Protein AF-W1YLC1-F1 (afdb_monomer_lite)

Organism: NCBI:txid408170

InterPro domains:
  IPR008040 Hydantoinase/oxoprolinase, N-terminal [PF05378] (2-65)

Sequence (98 aa):
VVASAKRRTTKDNLMQGIGEALDAILQHFDTTNIDQVTLSTTVVTNTIVEEKEQVVDLFVVTGPGRNVDDIFPVNPIYLQGYTDHRGIVVERTPTNAV

Secondary structure (DSSP, 8-state):
----------TT-HHHHHHHHHHHHHTTS-GGG---------HHHHHHHTT-SPP---EEE-TTS---TT-SSS--EEE--EE-TTS-EEEPPPTT--

Radius of gyration: 23.91 Å; chains: 1; bounding box: 51×35×55 Å

Foldseek 3Di:
DQFFDDFDQPLVCRVVRVVVGCCRRCVPPDCVPDPDDDDDDCNVVCCVVVVVDDDDAAEDAPAPDDDCPPVDPDDHDYFHWDQDPVRRTPGDTDPPSD

Structure (mmCIF, N/CA/C/O backbone):
data_AF-W1YLC1-F1
#
_entry.id   AF-W1YLC1-F1
#
loop_
_atom_site.group_PDB
_atom_site.id
_atom_site.type_symbol
_atom_site.label_atom_id
_atom_site.label_alt_id
_atom_site.label_comp_id
_atom_site.label_asym_id
_atom_site.label_entity_id
_atom_site.label_seq_id
_atom_site.pdbx_PDB_ins_code
_atom_site.Cartn_x
_atom_site.Cartn_y
_atom_site.Cartn_z
_atom_site.occupancy
_atom_site.B_iso_or_equiv
_atom_site.auth_seq_id
_atom_site.auth_comp_id
_atom_site.auth_asym_id
_atom_site.auth_atom_id
_atom_site.pdbx_PDB_model_num
ATOM 1 N N . VAL A 1 1 ? -23.392 -6.937 12.926 1.00 81.38 1 VAL A N 1
ATOM 2 C CA . VAL A 1 1 ? -22.177 -6.586 13.699 1.00 81.38 1 VAL A CA 1
ATOM 3 C C . VAL A 1 1 ? -22.339 -7.183 15.083 1.00 81.38 1 VAL A C 1
ATOM 5 O O . VAL A 1 1 ? -23.348 -6.888 15.706 1.00 81.38 1 VAL A O 1
ATOM 8 N N . VAL A 1 2 ? -21.430 -8.065 15.509 1.00 89.31 2 VAL A N 1
ATOM 9 C CA . VAL A 1 2 ? -21.513 -8.758 16.815 1.00 89.31 2 VAL A CA 1
ATOM 10 C C . VAL A 1 2 ? -20.818 -7.989 17.942 1.00 89.31 2 VAL A C 1
ATOM 12 O O . VAL A 1 2 ? -21.273 -8.029 19.076 1.00 89.31 2 VAL A O 1
ATOM 15 N N . ALA A 1 3 ? -19.770 -7.232 17.618 1.00 91.75 3 ALA A N 1
ATOM 16 C CA . ALA A 1 3 ? -19.110 -6.288 18.510 1.00 91.75 3 ALA A CA 1
ATOM 17 C C . ALA A 1 3 ? -18.434 -5.190 17.682 1.00 91.75 3 ALA A C 1
ATOM 19 O O . ALA A 1 3 ? -18.105 -5.393 16.511 1.00 91.75 3 ALA A O 1
ATOM 20 N N . SER A 1 4 ? -18.235 -4.021 18.284 1.00 94.25 4 SER A N 1
ATOM 21 C CA . SER A 1 4 ? -17.501 -2.915 17.672 1.00 94.25 4 SER A CA 1
ATOM 22 C C . SER A 1 4 ? -16.809 -2.095 18.746 1.00 94.25 4 SER A C 1
ATOM 24 O O . SER A 1 4 ? -17.416 -1.794 19.772 1.00 94.25 4 SER A O 1
ATOM 26 N N . ALA A 1 5 ? -15.584 -1.664 18.477 1.00 95.00 5 ALA A N 1
ATOM 27 C CA . ALA A 1 5 ? -14.864 -0.738 19.332 1.00 95.00 5 ALA A CA 1
ATOM 28 C C . ALA A 1 5 ? -14.260 0.388 18.499 1.00 95.00 5 ALA A C 1
ATOM 30 O O . ALA A 1 5 ? -13.868 0.201 17.349 1.00 95.00 5 ALA A O 1
ATOM 31 N N . LYS A 1 6 ? -14.159 1.566 19.114 1.00 96.12 6 LYS A N 1
ATOM 32 C CA . LYS A 1 6 ? -13.391 2.692 18.591 1.00 96.12 6 LYS A CA 1
ATOM 33 C C . LYS A 1 6 ? -12.321 3.052 19.608 1.00 96.12 6 LYS A C 1
ATOM 35 O O . LYS A 1 6 ? -12.611 3.201 20.798 1.00 96.12 6 LYS A O 1
ATOM 40 N N . ARG A 1 7 ? -11.093 3.200 19.131 1.00 96.31 7 ARG A N 1
ATOM 41 C CA . ARG A 1 7 ? -9.952 3.688 19.906 1.00 96.31 7 ARG A CA 1
ATOM 42 C C . ARG A 1 7 ? -9.257 4.796 19.141 1.00 96.31 7 ARG A C 1
ATOM 44 O O . ARG A 1 7 ? -9.454 4.953 17.934 1.00 96.31 7 ARG A O 1
ATOM 51 N N . ARG A 1 8 ? -8.513 5.621 19.870 1.00 96.31 8 ARG A N 1
ATOM 52 C CA . ARG A 1 8 ? -7.697 6.672 19.267 1.00 96.31 8 ARG A CA 1
ATOM 53 C C . ARG A 1 8 ? -6.576 6.001 18.473 1.00 96.31 8 ARG A C 1
ATOM 55 O O . ARG A 1 8 ? -5.913 5.109 18.982 1.00 96.31 8 ARG A O 1
ATOM 62 N N . THR A 1 9 ? -6.352 6.445 17.241 1.00 95.44 9 THR A N 1
ATOM 63 C CA . THR A 1 9 ? -5.216 5.978 16.440 1.00 95.44 9 THR A CA 1
ATOM 64 C C . THR A 1 9 ? -3.904 6.450 17.064 1.00 95.44 9 THR A C 1
ATOM 66 O O . THR A 1 9 ? -3.713 7.648 17.281 1.00 95.44 9 THR A O 1
ATOM 69 N N . THR A 1 10 ? -2.987 5.521 17.314 1.00 95.62 10 THR A N 1
ATOM 70 C CA . THR A 1 10 ? -1.633 5.770 17.824 1.00 95.62 10 THR A CA 1
ATOM 71 C C . THR A 1 10 ? -0.656 5.841 16.648 1.00 95.62 10 THR A C 1
ATOM 73 O O . THR A 1 10 ? -0.064 4.837 16.269 1.00 95.62 10 THR A O 1
ATOM 76 N N . LYS A 1 11 ? -0.523 7.016 16.011 1.00 89.44 11 LYS A N 1
ATOM 77 C CA . LYS A 1 11 ? 0.243 7.174 14.753 1.00 89.44 11 LYS A CA 1
ATOM 78 C C . LYS A 1 11 ? 1.683 6.641 14.838 1.00 89.44 11 LYS A C 1
ATOM 80 O O . LYS A 1 11 ? 2.114 5.964 13.913 1.00 89.44 11 LYS A O 1
ATOM 85 N N . ASP A 1 12 ? 2.373 6.887 15.950 1.00 90.44 12 ASP A N 1
ATOM 86 C CA . ASP A 1 12 ? 3.776 6.480 16.140 1.00 90.44 12 ASP A CA 1
ATOM 87 C C . ASP A 1 12 ? 3.936 4.986 16.476 1.00 90.44 12 ASP A C 1
ATOM 89 O O . ASP A 1 12 ? 5.023 4.427 16.365 1.00 90.44 12 ASP A O 1
ATOM 93 N N . ASN A 1 13 ? 2.849 4.320 16.880 1.00 93.19 13 ASN A N 1
ATOM 94 C CA . ASN A 1 13 ? 2.818 2.890 17.170 1.00 93.19 13 ASN A CA 1
ATOM 95 C C . ASN A 1 13 ? 1.419 2.329 16.897 1.00 93.19 13 ASN A C 1
ATOM 97 O O . ASN A 1 13 ? 0.619 2.136 17.813 1.00 93.19 13 ASN A O 1
ATOM 101 N N . LEU A 1 14 ? 1.102 2.083 15.627 1.00 93.00 14 LEU A N 1
ATOM 102 C CA . LEU A 1 14 ? -0.243 1.678 15.197 1.00 93.00 14 LEU A CA 1
ATOM 103 C C . LEU A 1 14 ? -0.743 0.406 15.887 1.00 93.00 14 LEU A C 1
ATOM 105 O O . LEU A 1 14 ? -1.939 0.283 16.156 1.00 93.00 14 LEU A O 1
ATOM 109 N N . MET A 1 15 ? 0.170 -0.513 16.208 1.00 94.38 15 MET A N 1
ATOM 110 C CA . MET A 1 15 ? -0.165 -1.776 16.860 1.00 94.38 15 MET A CA 1
ATOM 111 C C . MET A 1 15 ? -0.771 -1.576 18.245 1.00 94.38 15 MET A C 1
ATOM 113 O O . MET A 1 15 ? -1.636 -2.357 18.629 1.00 94.38 15 MET A O 1
ATOM 117 N N . GLN A 1 16 ? -0.389 -0.514 18.959 1.00 96.69 16 GLN A N 1
ATOM 118 C CA . GLN A 1 16 ? -0.982 -0.192 20.253 1.00 96.69 16 GLN A CA 1
ATOM 119 C C . GLN A 1 16 ? -2.488 0.085 20.123 1.00 96.69 16 GLN A C 1
ATOM 121 O O . GLN A 1 16 ? -3.294 -0.591 20.754 1.00 96.69 16 GLN A O 1
ATOM 126 N N . GLY A 1 17 ? -2.890 1.030 19.272 1.00 95.38 17 GLY A N 1
ATOM 127 C CA . GLY A 1 17 ? -4.298 1.391 19.095 1.00 95.38 17 GLY A CA 1
ATOM 128 C C . GLY A 1 17 ? -5.133 0.274 18.463 1.00 95.38 17 GLY A C 1
ATOM 129 O O . GLY A 1 17 ? -6.312 0.133 18.791 1.00 95.38 17 GLY A O 1
ATOM 130 N N . ILE A 1 18 ? -4.532 -0.543 17.588 1.00 94.94 18 ILE A N 1
ATOM 131 C CA . ILE A 1 18 ? -5.169 -1.762 17.065 1.00 94.94 18 ILE A CA 1
ATOM 132 C C . ILE A 1 18 ? -5.407 -2.757 18.207 1.00 94.94 18 ILE A C 1
ATOM 134 O O . ILE A 1 18 ? -6.527 -3.240 18.350 1.00 94.94 18 ILE A O 1
ATOM 138 N N . GLY A 1 19 ? -4.396 -3.014 19.042 1.00 94.62 19 GLY A N 1
ATOM 139 C CA . GLY A 1 19 ? -4.501 -3.885 20.214 1.00 94.62 19 GLY A CA 1
ATOM 140 C C . GLY A 1 19 ? -5.595 -3.427 21.174 1.00 94.62 19 GLY A C 1
ATOM 141 O O . GLY A 1 19 ? -6.497 -4.196 21.475 1.00 94.62 19 GLY A O 1
ATOM 142 N N . GLU A 1 20 ? -5.622 -2.142 21.537 1.00 95.75 20 GLU A N 1
ATOM 143 C CA . GLU A 1 20 ? -6.659 -1.575 22.413 1.00 95.75 20 GLU A CA 1
ATOM 144 C C . GLU A 1 20 ? -8.082 -1.729 21.845 1.00 95.75 20 GLU A C 1
ATOM 146 O O . GLU A 1 20 ? -9.060 -1.798 22.598 1.00 95.75 20 GLU A O 1
ATOM 151 N N . ALA A 1 21 ? -8.226 -1.714 20.516 1.00 94.62 21 ALA A N 1
ATOM 152 C CA . ALA A 1 21 ? -9.511 -1.908 19.853 1.00 94.62 21 ALA A CA 1
ATOM 153 C C . ALA A 1 21 ? -9.904 -3.389 19.822 1.00 94.62 21 ALA A C 1
ATOM 155 O O . ALA A 1 21 ? -11.074 -3.701 20.049 1.00 94.62 21 ALA A O 1
ATOM 156 N N . LEU A 1 22 ? -8.940 -4.282 19.583 1.00 93.44 22 LEU A N 1
ATOM 157 C CA . LEU A 1 22 ? -9.133 -5.729 19.644 1.00 93.44 22 LEU A CA 1
ATOM 158 C C . LEU A 1 22 ? -9.484 -6.177 21.067 1.00 93.44 22 LEU A C 1
ATOM 160 O O . LEU A 1 22 ? -10.500 -6.837 21.249 1.00 93.44 22 LEU A O 1
ATOM 164 N N . ASP A 1 23 ? -8.751 -5.731 22.086 1.00 93.50 23 ASP A N 1
ATOM 165 C CA . ASP A 1 23 ? -9.041 -6.035 23.493 1.00 93.50 23 ASP A CA 1
ATOM 166 C C . ASP A 1 23 ? -10.479 -5.652 23.856 1.00 93.50 23 ASP A C 1
ATOM 168 O O . ASP A 1 23 ? -11.199 -6.411 24.497 1.00 93.50 23 ASP A O 1
ATOM 172 N N . ALA A 1 24 ? -10.938 -4.491 23.386 1.00 93.62 24 ALA A N 1
ATOM 173 C CA . ALA A 1 24 ? -12.283 -4.001 23.651 1.00 93.62 24 ALA A CA 1
ATOM 174 C C . ALA A 1 24 ? -13.392 -4.839 22.998 1.00 93.62 24 ALA A C 1
ATOM 176 O O . ALA A 1 24 ? -14.474 -4.946 23.572 1.00 93.62 24 ALA A O 1
ATOM 177 N N . ILE A 1 25 ? -13.157 -5.406 21.810 1.00 93.00 25 ILE A N 1
ATOM 178 C CA . ILE A 1 25 ? -14.139 -6.293 21.166 1.00 93.00 25 ILE A CA 1
ATOM 179 C C . ILE A 1 25 ? -14.033 -7.730 21.675 1.00 93.00 25 ILE A C 1
ATOM 181 O O . ILE A 1 25 ? -15.044 -8.419 21.678 1.00 93.00 25 ILE A O 1
ATOM 185 N N . LEU A 1 26 ? -12.854 -8.178 22.116 1.00 91.69 26 LEU A N 1
ATOM 186 C CA . LEU A 1 26 ? -12.587 -9.567 22.501 1.00 91.69 26 LEU A CA 1
ATOM 187 C C . LEU A 1 26 ? -12.877 -9.875 23.975 1.00 91.69 26 LEU A C 1
ATOM 189 O O . LEU A 1 26 ? -12.867 -11.044 24.343 1.00 91.69 26 LEU A O 1
ATOM 193 N N . GLN A 1 27 ? -13.214 -8.878 24.805 1.00 86.69 27 GLN A N 1
ATOM 194 C CA . GLN A 1 27 ? -13.568 -9.055 26.228 1.00 86.69 27 GLN A CA 1
ATOM 195 C C . GLN A 1 27 ? -14.568 -10.194 26.507 1.00 86.69 27 GLN A C 1
ATOM 197 O O . GLN A 1 27 ? -14.560 -10.762 27.599 1.00 86.69 27 GLN A O 1
ATOM 202 N N . HIS A 1 28 ? -15.424 -10.529 25.537 1.00 76.31 28 HIS A N 1
ATOM 203 C CA . HIS A 1 28 ? -16.447 -11.570 25.662 1.00 76.31 28 HIS A CA 1
ATOM 204 C C . HIS A 1 28 ? -16.432 -12.599 24.520 1.00 76.31 28 HIS A C 1
ATOM 206 O O . HIS A 1 28 ? -17.421 -13.307 24.337 1.00 76.31 28 HIS A O 1
ATOM 212 N N . PHE A 1 29 ? -15.345 -12.687 23.744 1.00 85.19 29 PHE A N 1
ATOM 213 C CA . PHE A 1 29 ? -15.241 -13.612 22.611 1.00 85.19 29 PHE A CA 1
ATOM 214 C C . PHE A 1 29 ? -14.065 -14.569 22.778 1.00 85.19 29 PHE A C 1
ATOM 216 O O . PHE A 1 29 ? -12.957 -14.168 23.122 1.00 85.19 29 PHE A O 1
ATOM 223 N N . ASP A 1 30 ? -14.313 -15.842 22.483 1.00 86.62 30 ASP A N 1
ATOM 224 C CA . ASP A 1 30 ? -13.269 -16.852 22.373 1.00 86.62 30 ASP A CA 1
ATOM 225 C C . ASP A 1 30 ? -12.517 -16.672 21.048 1.00 86.62 30 ASP A C 1
ATOM 227 O O . ASP A 1 30 ? -13.080 -16.848 19.961 1.00 86.62 30 ASP A O 1
ATOM 231 N N . THR A 1 31 ? -11.242 -16.301 21.151 1.00 86.19 31 THR A N 1
ATOM 232 C CA . THR A 1 31 ? -10.366 -16.000 20.015 1.00 86.19 31 THR A CA 1
ATOM 233 C C . THR A 1 31 ? -10.044 -17.220 19.162 1.00 86.19 31 THR A C 1
ATOM 235 O O . THR A 1 31 ? -9.647 -17.048 18.011 1.00 86.19 31 THR A O 1
ATOM 238 N N . THR A 1 32 ? -10.255 -18.440 19.667 1.00 89.62 32 THR A N 1
ATOM 239 C CA . THR A 1 32 ? -10.045 -19.677 18.895 1.00 89.62 32 THR A CA 1
ATOM 240 C C . THR A 1 32 ? -11.018 -19.827 17.724 1.00 89.62 32 THR A C 1
ATOM 242 O O . THR A 1 32 ? -10.733 -20.574 16.796 1.00 89.62 32 THR A O 1
ATOM 245 N N . ASN A 1 33 ? -12.122 -19.071 17.721 1.00 88.56 33 ASN A N 1
ATOM 246 C CA . ASN A 1 33 ? -13.106 -19.046 16.634 1.00 88.56 33 ASN A CA 1
ATOM 247 C C . ASN A 1 33 ? -12.798 -17.997 15.546 1.00 88.56 33 ASN A C 1
ATOM 249 O O . ASN A 1 33 ? -13.648 -17.728 14.696 1.00 88.56 33 ASN A O 1
ATOM 253 N N . ILE A 1 34 ? -11.636 -17.335 15.596 1.00 90.38 34 ILE A N 1
ATOM 254 C CA . ILE A 1 34 ? -11.245 -16.315 14.614 1.00 90.38 34 ILE A CA 1
ATOM 255 C C . ILE A 1 34 ? -10.335 -16.946 13.560 1.00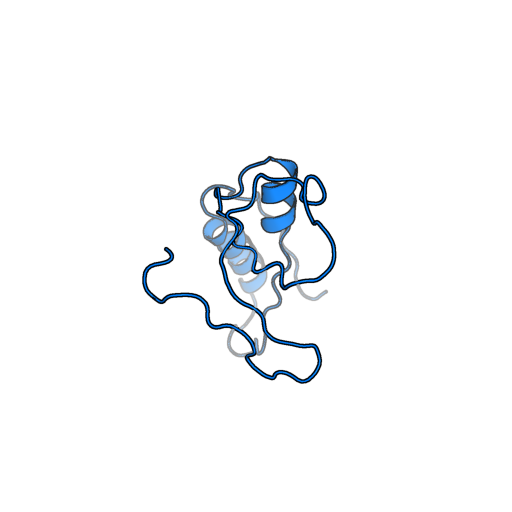 90.38 34 ILE A C 1
ATOM 257 O O . ILE A 1 34 ? -9.137 -17.105 13.780 1.00 90.38 34 ILE A O 1
ATOM 261 N N . ASP A 1 35 ? -10.890 -17.227 12.382 1.00 94.75 35 ASP A N 1
ATOM 262 C CA . ASP A 1 35 ? -10.126 -17.781 11.254 1.00 94.75 35 ASP A CA 1
ATOM 263 C C . ASP A 1 35 ? -9.342 -16.713 10.474 1.00 94.75 35 ASP A C 1
ATOM 265 O O . ASP A 1 35 ? -8.311 -16.995 9.861 1.00 94.75 35 ASP A O 1
ATOM 269 N N . GLN A 1 36 ? -9.838 -15.471 10.460 1.00 93.56 36 GLN A N 1
ATOM 270 C CA . GLN A 1 36 ? -9.282 -14.396 9.643 1.00 93.56 36 GLN A CA 1
ATOM 271 C C . GLN A 1 36 ? -9.477 -13.025 10.289 1.00 93.56 36 GLN A C 1
ATOM 273 O O . GLN A 1 36 ? -10.535 -12.705 10.830 1.00 93.56 36 GLN A O 1
ATOM 278 N N . VAL A 1 37 ? -8.464 -12.171 10.137 1.00 91.12 37 VAL A N 1
ATOM 279 C CA . VAL A 1 37 ? -8.536 -10.740 10.442 1.00 91.12 37 VAL A CA 1
ATOM 280 C C . VAL A 1 37 ? -8.259 -9.957 9.165 1.00 91.12 37 VAL A C 1
ATOM 282 O O . VAL A 1 37 ? -7.253 -10.180 8.492 1.00 91.12 37 VAL A O 1
ATOM 285 N N . THR A 1 38 ? -9.140 -9.017 8.828 1.00 94.56 38 THR A N 1
ATOM 286 C CA . THR A 1 38 ? -8.920 -8.067 7.732 1.00 94.56 38 THR A CA 1
ATOM 287 C C . THR A 1 38 ? -8.612 -6.697 8.312 1.00 94.56 38 THR A C 1
ATOM 289 O O . THR A 1 38 ? -9.427 -6.121 9.029 1.00 94.56 38 THR A O 1
ATOM 292 N N . LEU A 1 39 ? -7.443 -6.158 7.972 1.00 93.00 39 LEU A N 1
ATOM 293 C CA . LEU A 1 39 ? -7.017 -4.830 8.391 1.00 93.00 39 LEU A CA 1
ATOM 294 C C . LEU A 1 39 ? -7.019 -3.886 7.187 1.00 93.00 39 LEU A C 1
ATOM 296 O O . LEU A 1 39 ? -6.283 -4.083 6.227 1.00 93.00 39 LEU A O 1
ATOM 300 N N . SER A 1 40 ? -7.840 -2.842 7.252 1.00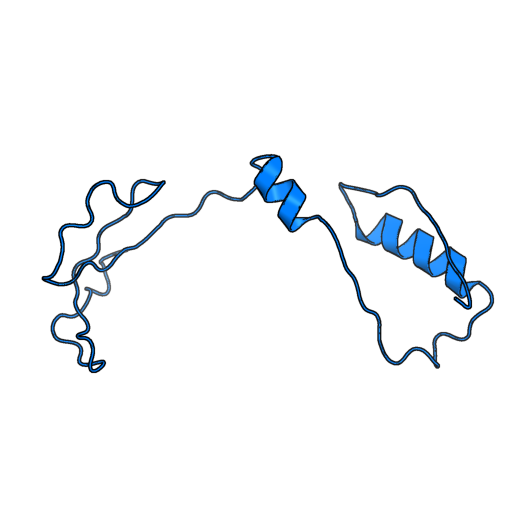 94.50 40 SER A N 1
ATOM 301 C CA . SER A 1 40 ? -7.810 -1.721 6.309 1.00 94.50 40 SER A CA 1
ATOM 302 C C . SER A 1 40 ? -7.279 -0.493 7.036 1.00 94.50 40 SER A C 1
ATOM 304 O O . SER A 1 40 ? -7.782 -0.142 8.102 1.00 94.50 40 SER A O 1
ATOM 306 N N . THR A 1 41 ? -6.253 0.156 6.489 1.00 92.81 41 THR A N 1
ATOM 307 C CA . THR A 1 41 ? -5.646 1.351 7.093 1.00 92.81 41 THR A CA 1
ATOM 308 C C . THR A 1 41 ? -5.434 2.430 6.044 1.00 92.81 41 THR A C 1
ATOM 310 O O . THR A 1 41 ? -5.366 2.144 4.852 1.00 92.81 41 THR A O 1
ATOM 313 N N . THR A 1 42 ? -5.287 3.673 6.492 1.00 94.44 42 THR A N 1
ATOM 314 C CA . THR A 1 42 ? -4.953 4.812 5.628 1.00 94.44 42 THR A CA 1
ATOM 315 C C . THR A 1 42 ? -3.470 5.171 5.697 1.00 94.44 42 THR A C 1
ATOM 317 O O . THR A 1 42 ? -3.110 6.276 5.310 1.00 94.44 42 THR A O 1
ATOM 320 N N . VAL A 1 43 ? -2.606 4.299 6.236 1.00 93.69 43 VAL A N 1
ATOM 321 C CA . VAL A 1 43 ? -1.188 4.625 6.478 1.00 93.69 43 VAL A CA 1
ATOM 322 C C . VAL A 1 43 ? -0.512 5.050 5.182 1.00 93.69 43 VAL A C 1
ATOM 324 O O . VAL A 1 43 ? 0.024 6.145 5.129 1.00 93.69 43 VAL A O 1
ATOM 327 N N . VAL A 1 44 ? -0.642 4.246 4.122 1.00 94.44 44 VAL A N 1
ATOM 328 C CA . VAL A 1 44 ? -0.055 4.538 2.804 1.00 94.44 44 VAL A CA 1
ATOM 329 C C . VAL A 1 44 ? -0.604 5.838 2.218 1.00 94.44 44 VAL A C 1
ATOM 331 O O . VAL A 1 44 ? 0.160 6.683 1.769 1.00 94.44 44 VAL A O 1
ATOM 334 N N . THR A 1 45 ? -1.924 6.033 2.254 1.00 95.88 45 THR A N 1
ATOM 335 C CA . THR A 1 45 ? -2.546 7.257 1.731 1.00 95.88 45 THR A CA 1
ATOM 336 C C . THR A 1 45 ? -2.070 8.495 2.483 1.00 95.88 45 THR A C 1
ATOM 338 O O . THR A 1 45 ? -1.749 9.497 1.856 1.00 95.88 45 THR A O 1
ATOM 341 N N . ASN A 1 46 ? -1.980 8.424 3.812 1.00 93.81 46 ASN A N 1
ATOM 342 C CA . ASN A 1 46 ? -1.473 9.523 4.624 1.00 93.81 46 ASN A CA 1
ATOM 343 C C . ASN A 1 46 ? 0.009 9.770 4.346 1.00 93.81 46 ASN A C 1
ATOM 345 O O . ASN A 1 46 ? 0.398 10.921 4.2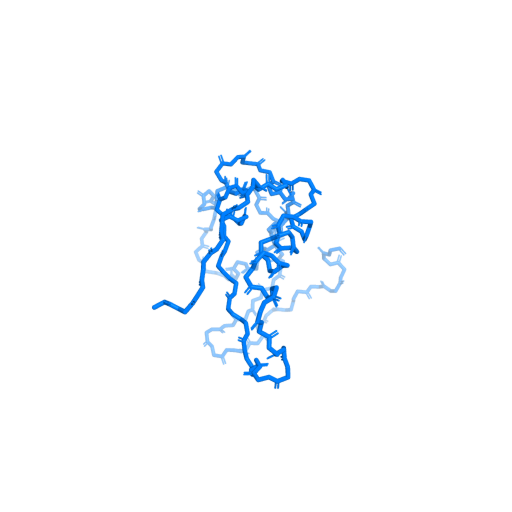58 1.00 93.81 46 ASN A O 1
ATOM 349 N N . THR A 1 47 ? 0.820 8.721 4.178 1.00 94.69 47 THR A N 1
ATOM 350 C CA . THR A 1 47 ? 2.236 8.863 3.823 1.00 94.69 47 THR A CA 1
ATOM 351 C C . THR A 1 47 ? 2.403 9.638 2.518 1.00 94.69 47 THR A C 1
ATOM 353 O O . THR A 1 47 ? 3.167 10.590 2.515 1.00 94.69 47 THR A O 1
ATOM 356 N N . ILE A 1 48 ? 1.638 9.297 1.474 1.00 95.38 48 ILE A N 1
ATOM 357 C CA . ILE A 1 48 ? 1.682 9.982 0.169 1.00 95.38 48 ILE A CA 1
ATOM 358 C C . ILE A 1 48 ? 1.200 11.435 0.281 1.00 95.38 48 ILE A C 1
ATOM 360 O O . ILE A 1 48 ? 1.819 12.341 -0.258 1.00 95.38 48 ILE A O 1
ATOM 364 N N . VAL A 1 49 ? 0.074 11.674 0.961 1.00 97.19 49 VAL A N 1
ATOM 365 C CA . VAL A 1 49 ? -0.511 13.024 1.076 1.00 97.19 49 VAL A CA 1
ATOM 366 C C . VAL A 1 49 ? 0.319 13.935 1.986 1.00 97.19 49 VAL A C 1
ATOM 368 O O . VAL A 1 49 ? 0.342 15.143 1.780 1.00 97.19 49 VAL A O 1
ATOM 371 N N . GLU A 1 50 ? 0.964 13.377 3.011 1.00 95.69 50 GLU A N 1
ATOM 372 C CA . GLU A 1 50 ? 1.834 14.113 3.935 1.00 95.69 50 GLU A CA 1
ATOM 373 C C . GLU A 1 50 ? 3.288 14.219 3.425 1.00 95.69 50 GLU A C 1
ATOM 375 O O . GLU A 1 50 ? 4.106 14.780 4.152 1.00 95.69 50 GLU A O 1
ATOM 380 N N . GLU A 1 51 ? 3.610 13.694 2.232 1.00 95.00 51 GLU A N 1
ATOM 381 C CA . GLU A 1 51 ? 4.963 13.680 1.635 1.00 95.00 51 GLU A CA 1
ATOM 382 C C . GLU A 1 51 ? 6.019 13.085 2.593 1.00 95.00 51 GLU A C 1
ATOM 384 O O . GLU A 1 51 ? 7.093 13.642 2.834 1.00 95.00 51 GLU A O 1
ATOM 389 N N . LYS A 1 52 ? 5.671 11.959 3.232 1.00 94.12 52 LYS A N 1
ATOM 390 C CA . LYS A 1 52 ? 6.493 11.257 4.243 1.00 94.12 52 LYS A CA 1
ATOM 391 C C . LYS A 1 52 ? 7.079 9.941 3.747 1.00 94.12 52 LYS A C 1
ATOM 393 O O . LYS A 1 52 ? 7.561 9.132 4.545 1.00 94.12 52 LYS A O 1
ATOM 398 N N . GLU A 1 53 ? 6.974 9.669 2.459 1.00 94.06 53 GLU A N 1
ATOM 399 C CA . GLU A 1 53 ? 7.626 8.538 1.820 1.00 94.06 53 GLU A CA 1
ATOM 400 C C . GLU A 1 53 ? 9.155 8.637 1.904 1.00 94.06 53 GLU A C 1
ATOM 402 O O . GLU A 1 53 ? 9.742 9.707 2.066 1.00 94.06 53 GLU A O 1
ATOM 407 N N . GLN A 1 54 ? 9.820 7.486 1.817 1.00 94.12 54 GLN A N 1
ATOM 408 C CA . GLN A 1 54 ? 11.273 7.451 1.705 1.00 94.12 54 GLN A CA 1
ATOM 409 C C . GLN A 1 54 ? 11.696 7.884 0.302 1.00 94.12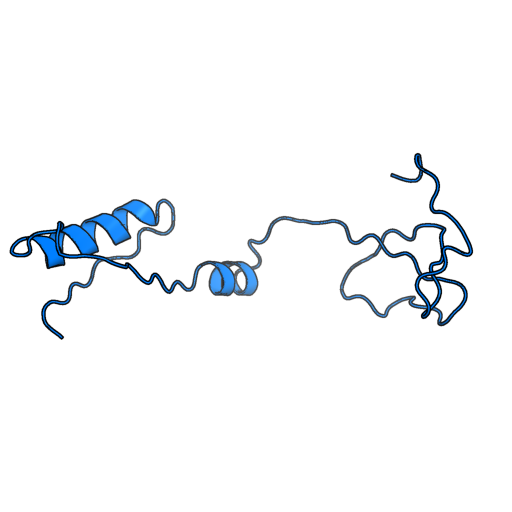 54 GLN A C 1
ATOM 411 O O . GLN A 1 54 ? 11.066 7.501 -0.684 1.00 94.12 54 GLN A O 1
ATOM 416 N N . VAL A 1 55 ? 12.795 8.637 0.220 1.00 92.50 55 VAL A N 1
ATOM 417 C CA . VAL A 1 55 ? 13.421 8.976 -1.062 1.00 92.50 55 VAL A CA 1
ATOM 418 C C . VAL A 1 55 ? 13.918 7.695 -1.730 1.00 92.50 55 VAL A C 1
ATOM 420 O O . VAL A 1 55 ? 14.538 6.850 -1.082 1.00 92.50 55 VAL A O 1
ATOM 423 N N . VAL A 1 56 ? 13.643 7.570 -3.026 1.00 92.44 56 VAL A N 1
ATOM 424 C CA . VAL A 1 56 ? 14.055 6.443 -3.865 1.00 92.44 56 VAL A CA 1
ATOM 425 C C . VAL A 1 56 ? 14.657 6.954 -5.169 1.00 92.44 56 VAL A C 1
ATOM 427 O O . VAL A 1 56 ? 14.266 8.014 -5.659 1.00 92.44 56 VAL A O 1
ATOM 430 N N . ASP A 1 57 ? 15.566 6.173 -5.749 1.00 93.81 57 ASP A N 1
ATOM 431 C CA . ASP A 1 57 ? 16.119 6.430 -7.077 1.00 93.81 57 ASP A CA 1
ATOM 432 C C . ASP A 1 57 ? 15.315 5.698 -8.160 1.00 93.81 57 ASP A C 1
ATOM 434 O O . ASP A 1 57 ? 14.896 4.549 -7.986 1.00 93.81 57 ASP A O 1
ATOM 438 N N . LEU A 1 58 ? 15.125 6.353 -9.307 1.00 93.62 58 LEU A N 1
ATOM 439 C CA . LEU A 1 58 ? 14.484 5.768 -10.483 1.00 93.62 58 LEU A CA 1
ATOM 440 C C . LEU A 1 58 ? 15.547 5.383 -11.517 1.00 93.62 58 LEU A C 1
ATOM 442 O O . LEU A 1 58 ? 16.123 6.255 -12.158 1.00 93.62 58 LEU A O 1
ATOM 446 N N . PHE A 1 59 ? 15.761 4.085 -11.732 1.00 92.75 59 PHE A N 1
ATOM 447 C CA . PHE A 1 59 ? 16.642 3.579 -12.788 1.00 92.75 59 PHE A CA 1
ATOM 448 C C . PHE A 1 59 ? 15.838 3.217 -14.037 1.00 92.75 59 PHE A C 1
ATOM 450 O O . PHE A 1 59 ? 14.866 2.463 -13.956 1.00 92.75 59 PHE A O 1
ATOM 457 N N . VAL A 1 60 ? 16.248 3.726 -15.201 1.00 91.88 60 VAL A N 1
ATOM 458 C CA . VAL A 1 60 ? 15.521 3.532 -16.466 1.00 91.88 60 VAL A CA 1
ATOM 459 C C . VAL A 1 60 ? 16.454 3.015 -17.553 1.00 91.88 60 VAL A C 1
ATOM 461 O O . VAL A 1 60 ? 17.465 3.636 -17.871 1.00 91.88 60 VAL A O 1
ATOM 464 N N . VAL A 1 61 ? 16.068 1.900 -18.173 1.00 91.94 61 VAL A N 1
ATOM 465 C CA . VAL A 1 61 ? 16.674 1.386 -19.407 1.00 91.94 61 VAL A CA 1
ATOM 466 C C . VAL A 1 61 ? 15.788 1.824 -20.572 1.00 91.94 61 VAL A C 1
ATOM 468 O O . VAL A 1 61 ? 14.671 1.332 -20.725 1.00 91.94 61 VAL A O 1
ATOM 471 N N . THR A 1 62 ? 16.251 2.789 -21.363 1.00 87.12 62 THR A N 1
ATOM 472 C CA . THR A 1 62 ? 15.413 3.503 -22.345 1.00 87.12 62 THR A CA 1
ATOM 473 C C . THR A 1 62 ? 15.222 2.743 -23.660 1.00 87.12 62 THR A C 1
ATOM 475 O O . THR A 1 62 ? 14.222 2.942 -24.355 1.00 87.12 62 THR A O 1
ATOM 478 N N . GLY A 1 63 ? 16.152 1.842 -23.999 1.00 85.12 63 GLY A N 1
ATOM 479 C CA . GLY A 1 63 ? 16.215 1.211 -25.315 1.00 85.12 63 GLY A CA 1
ATOM 480 C C . GLY A 1 63 ? 16.437 2.224 -26.457 1.00 85.12 63 GLY A C 1
ATOM 481 O O . GLY A 1 63 ? 16.557 3.425 -26.230 1.00 85.12 63 GLY A O 1
ATOM 482 N N . PRO A 1 64 ? 16.466 1.776 -27.724 1.00 82.06 64 PRO A N 1
ATOM 483 C CA . PRO A 1 64 ? 16.754 2.624 -28.887 1.00 82.06 64 PRO A CA 1
ATOM 484 C C . PRO A 1 64 ? 15.550 3.460 -29.357 1.00 82.06 64 PRO A C 1
ATOM 486 O O . PRO A 1 64 ? 15.565 4.000 -30.460 1.00 82.06 64 PRO A O 1
ATOM 489 N N . GLY A 1 65 ? 14.460 3.467 -28.589 1.00 78.00 65 GLY A N 1
ATOM 490 C CA . GLY A 1 65 ? 13.169 3.986 -29.014 1.00 78.00 65 GLY A CA 1
ATOM 491 C C . GLY A 1 65 ? 13.014 5.489 -28.794 1.00 78.00 65 GLY A C 1
ATOM 492 O O . GLY A 1 65 ? 13.763 6.319 -29.299 1.00 78.00 65 GLY A O 1
ATOM 493 N N . ARG A 1 66 ? 11.946 5.841 -28.080 1.00 77.94 66 ARG A N 1
ATOM 494 C CA . ARG A 1 66 ? 11.544 7.224 -27.833 1.00 77.94 66 ARG A CA 1
ATOM 495 C C . ARG A 1 66 ? 12.515 7.901 -26.859 1.00 77.94 66 ARG A C 1
ATOM 497 O O . ARG A 1 66 ? 12.860 7.305 -25.846 1.00 77.94 66 ARG A O 1
ATOM 504 N N . ASN A 1 67 ? 12.862 9.165 -27.120 1.00 82.31 67 ASN A N 1
ATOM 505 C CA . ASN A 1 67 ? 13.485 10.006 -26.100 1.00 82.31 67 ASN A CA 1
ATOM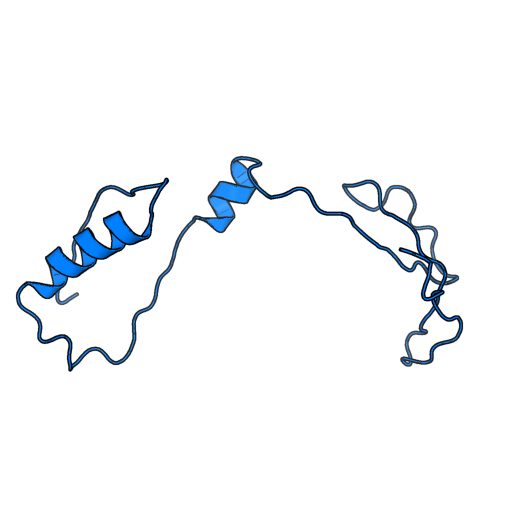 506 C C . ASN A 1 67 ? 12.488 10.214 -24.937 1.00 82.31 67 ASN A C 1
ATOM 508 O O . ASN A 1 67 ? 11.373 10.701 -25.148 1.00 82.31 67 ASN A O 1
ATOM 512 N N . VAL A 1 68 ? 12.889 9.792 -23.739 1.00 83.56 68 VAL A N 1
ATOM 513 C CA . VAL A 1 68 ? 12.102 9.843 -22.501 1.00 83.56 68 VAL A CA 1
ATOM 514 C C . VAL A 1 68 ? 12.506 10.999 -21.581 1.00 83.56 68 VAL A C 1
ATOM 516 O O . VAL A 1 68 ? 12.094 11.033 -20.426 1.00 83.56 68 VAL A O 1
ATOM 519 N N . ASP A 1 69 ? 13.283 11.955 -22.080 1.00 82.88 69 ASP A N 1
ATOM 520 C CA . ASP A 1 69 ? 13.600 13.177 -21.351 1.00 82.88 69 ASP A CA 1
ATOM 521 C C . ASP A 1 69 ? 12.308 13.898 -20.936 1.00 82.88 69 ASP A C 1
ATOM 523 O O . ASP A 1 69 ? 11.333 13.965 -21.692 1.00 82.88 69 ASP A O 1
ATOM 527 N N . ASP A 1 70 ? 12.302 14.387 -19.697 1.00 85.12 70 ASP A N 1
ATOM 528 C CA . ASP A 1 70 ? 11.218 15.156 -19.078 1.00 85.12 70 ASP A CA 1
ATOM 529 C C . ASP A 1 70 ? 9.841 14.458 -18.996 1.00 85.12 70 ASP A C 1
ATOM 531 O O . ASP A 1 70 ? 8.829 15.114 -18.745 1.00 85.12 70 ASP A O 1
ATOM 535 N N . ILE A 1 71 ? 9.758 13.129 -19.171 1.00 89.81 71 ILE A N 1
ATOM 536 C CA . ILE A 1 71 ? 8.482 12.395 -19.005 1.00 89.81 71 ILE A CA 1
ATOM 537 C C . ILE A 1 71 ? 8.227 11.932 -17.569 1.00 89.81 71 ILE A C 1
ATOM 539 O O . ILE A 1 71 ? 7.096 11.581 -17.226 1.00 89.81 71 ILE A O 1
ATOM 543 N N . PHE A 1 72 ? 9.276 11.862 -16.751 1.00 91.62 72 PHE A N 1
ATOM 544 C CA . PHE A 1 72 ? 9.194 11.367 -15.384 1.00 91.62 72 PHE A CA 1
ATOM 545 C C . PHE A 1 72 ? 9.025 12.530 -14.400 1.00 91.62 72 PHE A C 1
ATOM 547 O O . PHE A 1 72 ? 9.609 13.592 -14.596 1.00 91.62 72 PHE A O 1
ATOM 554 N N . PRO A 1 73 ? 8.266 12.338 -13.307 1.00 89.69 73 PRO A N 1
ATOM 555 C CA . PRO A 1 73 ? 8.078 13.365 -12.277 1.00 89.69 73 PRO A CA 1
ATOM 556 C C . PRO A 1 73 ? 9.326 13.581 -11.398 1.00 89.69 73 PRO A C 1
ATOM 558 O O . PRO A 1 73 ? 9.294 14.380 -10.468 1.00 89.69 73 PRO A O 1
ATOM 561 N N . VAL A 1 74 ? 10.403 12.841 -11.665 1.00 91.00 74 VAL A N 1
ATOM 562 C CA . VAL A 1 74 ? 11.681 12.848 -10.948 1.00 91.00 74 VAL A CA 1
ATOM 563 C C . VAL A 1 74 ? 12.819 12.768 -11.963 1.00 91.00 74 VAL A C 1
ATOM 565 O O . VAL A 1 74 ? 12.586 12.394 -13.110 1.00 91.00 74 VAL A O 1
ATOM 568 N N . ASN A 1 75 ? 14.050 13.059 -11.535 1.00 91.62 75 ASN A N 1
ATOM 569 C CA . ASN A 1 75 ? 15.240 12.884 -12.369 1.00 91.62 75 ASN A CA 1
ATOM 570 C C . ASN A 1 75 ? 15.676 11.407 -12.356 1.00 91.62 75 ASN A C 1
ATOM 572 O O . ASN A 1 75 ? 16.133 10.938 -11.311 1.00 91.62 75 ASN A O 1
ATOM 576 N N . PRO A 1 76 ? 15.538 10.658 -13.465 1.00 93.12 76 PRO A N 1
ATOM 577 C CA . PRO A 1 76 ? 15.957 9.264 -13.513 1.00 93.12 76 PRO A CA 1
ATOM 578 C C . PRO A 1 76 ? 17.476 9.120 -13.695 1.00 93.12 76 PRO A C 1
ATOM 580 O O . PRO A 1 76 ? 18.150 9.984 -14.257 1.00 93.12 76 PRO A O 1
ATOM 583 N N . ILE A 1 77 ? 17.995 7.961 -13.299 1.00 92.25 77 ILE A N 1
ATOM 584 C CA . ILE A 1 77 ? 19.325 7.466 -13.647 1.00 92.25 77 ILE A CA 1
ATOM 585 C C . ILE A 1 77 ? 19.174 6.565 -14.873 1.00 92.25 77 ILE A C 1
ATOM 587 O O . ILE A 1 77 ? 18.584 5.482 -14.808 1.00 92.25 77 ILE A O 1
ATOM 591 N N . TYR A 1 78 ? 19.699 7.017 -16.008 1.00 90.44 78 TYR A N 1
ATOM 592 C CA . TYR A 1 78 ? 19.643 6.249 -17.246 1.00 90.44 78 TYR A CA 1
ATOM 593 C C . TYR A 1 78 ? 20.738 5.190 -17.296 1.00 90.44 78 TYR A C 1
ATOM 595 O O . TYR A 1 78 ? 21.922 5.483 -17.130 1.00 90.44 78 TYR A O 1
ATOM 603 N N . LEU A 1 79 ? 20.327 3.957 -17.573 1.00 91.38 79 LEU A N 1
ATOM 604 C CA . LEU A 1 79 ? 21.213 2.816 -17.734 1.00 91.38 79 LEU A CA 1
ATOM 605 C C . LEU A 1 79 ? 21.270 2.395 -19.201 1.00 91.38 79 LEU A C 1
ATOM 607 O O . LEU A 1 79 ? 20.261 2.381 -19.909 1.00 91.38 79 LEU A O 1
ATOM 611 N N . GLN A 1 80 ? 22.459 1.984 -19.637 1.00 89.31 80 GLN A N 1
ATOM 612 C CA . GLN A 1 80 ? 22.634 1.318 -20.923 1.00 89.31 80 GLN A CA 1
ATOM 613 C C . GLN A 1 80 ? 21.933 -0.044 -20.903 1.00 89.31 80 GLN A C 1
ATOM 615 O O . GLN A 1 80 ? 21.939 -0.742 -19.889 1.00 89.31 80 GLN A O 1
ATOM 620 N N . GLY A 1 81 ? 21.347 -0.443 -22.026 1.00 90.81 81 GLY A N 1
ATOM 621 C CA . GLY A 1 81 ? 20.705 -1.741 -22.182 1.00 90.81 81 GLY A CA 1
ATOM 622 C C . GLY A 1 81 ? 19.451 -1.664 -23.037 1.00 90.81 81 GLY A C 1
ATOM 623 O O . GLY A 1 81 ? 18.867 -0.601 -23.251 1.00 90.81 81 GLY A O 1
ATOM 624 N N . TYR A 1 82 ? 19.025 -2.822 -23.526 1.00 92.62 82 TYR A N 1
ATOM 625 C CA . TYR A 1 82 ? 17.808 -2.951 -24.304 1.00 92.62 82 TYR A CA 1
ATOM 626 C C . TYR A 1 82 ? 17.336 -4.406 -24.338 1.00 92.62 82 TYR A C 1
ATOM 628 O O . TYR A 1 82 ? 18.047 -5.303 -24.800 1.00 92.62 82 TYR A O 1
ATOM 636 N N . THR A 1 83 ? 16.102 -4.619 -23.883 1.00 92.06 83 THR A N 1
ATOM 637 C CA . THR A 1 83 ? 15.334 -5.836 -24.158 1.00 92.06 83 THR A CA 1
ATOM 638 C C . THR A 1 83 ? 14.205 -5.458 -25.100 1.00 92.06 83 THR A C 1
ATOM 640 O O . THR A 1 83 ? 13.448 -4.531 -24.811 1.00 92.06 83 THR A O 1
ATOM 643 N N . ASP A 1 84 ? 14.106 -6.138 -26.237 1.00 92.12 84 ASP A N 1
ATOM 644 C CA . ASP A 1 84 ? 13.037 -5.861 -27.188 1.00 92.12 84 ASP A CA 1
ATOM 645 C C . ASP A 1 84 ? 11.672 -6.370 -26.685 1.00 92.12 84 ASP A C 1
ATOM 647 O O . ASP A 1 84 ? 11.555 -7.085 -25.688 1.00 92.12 84 ASP A O 1
ATOM 651 N N . HIS A 1 85 ? 10.607 -6.027 -27.410 1.00 91.06 85 HIS A N 1
ATOM 652 C CA . HIS A 1 85 ? 9.235 -6.438 -27.089 1.00 91.06 85 HIS A CA 1
ATOM 653 C C . HIS A 1 85 ? 9.002 -7.964 -27.106 1.00 91.06 85 HIS A C 1
ATOM 655 O O . HIS A 1 85 ? 7.940 -8.420 -26.686 1.00 91.06 85 HIS A O 1
ATOM 661 N N . ARG A 1 86 ? 9.958 -8.760 -27.606 1.00 94.62 86 ARG A N 1
ATOM 662 C CA . ARG A 1 86 ? 9.912 -10.231 -27.626 1.00 94.62 86 ARG A CA 1
ATOM 663 C C . ARG A 1 86 ? 10.621 -10.839 -26.415 1.00 94.62 86 ARG A C 1
ATOM 665 O O . ARG A 1 86 ? 10.651 -12.061 -26.294 1.00 94.62 86 ARG A O 1
ATOM 672 N N . GLY A 1 87 ? 11.205 -10.012 -25.546 1.00 93.31 87 GLY A N 1
ATOM 673 C CA . GLY A 1 87 ? 12.014 -10.454 -24.415 1.00 93.31 87 GLY A CA 1
ATOM 674 C C . GLY A 1 87 ? 13.452 -10.816 -24.796 1.00 93.31 87 GLY A C 1
ATOM 675 O O . GLY A 1 87 ? 14.150 -11.433 -23.993 1.00 93.31 87 GLY A O 1
ATOM 676 N N . ILE A 1 88 ? 13.914 -10.473 -26.004 1.00 95.06 88 ILE A N 1
ATOM 677 C CA . ILE A 1 88 ? 15.293 -10.733 -26.425 1.00 95.06 88 ILE A CA 1
ATOM 678 C C . ILE A 1 88 ? 16.180 -9.607 -25.906 1.00 95.06 88 ILE A C 1
ATOM 680 O O . ILE A 1 88 ? 15.951 -8.433 -26.197 1.00 95.06 88 ILE A O 1
ATOM 684 N N . VAL A 1 89 ? 17.227 -9.972 -25.163 1.00 93.38 89 VAL A N 1
ATOM 685 C CA . VAL A 1 89 ? 18.262 -9.027 -24.734 1.00 93.38 89 VAL A CA 1
ATOM 686 C C . VAL A 1 89 ? 19.137 -8.687 -25.935 1.00 93.38 89 VAL A C 1
ATOM 688 O O . VAL A 1 89 ? 19.966 -9.494 -26.357 1.00 93.38 89 VAL A O 1
ATOM 691 N N . VAL A 1 90 ? 18.927 -7.499 -26.490 1.00 94.44 90 VAL A N 1
ATOM 692 C CA . VAL A 1 90 ? 19.676 -6.973 -27.637 1.00 94.44 90 VAL A CA 1
ATOM 693 C C . VAL A 1 90 ? 20.954 -6.287 -27.160 1.00 94.44 90 VAL A C 1
ATOM 695 O O . VAL A 1 90 ? 22.005 -6.444 -27.774 1.00 94.44 90 VAL A O 1
ATOM 698 N N . GLU A 1 91 ? 20.882 -5.585 -26.029 1.00 93.50 91 GLU A N 1
ATOM 699 C CA . GLU A 1 91 ? 22.022 -4.937 -25.388 1.00 93.50 91 GLU A CA 1
ATOM 700 C C . GLU A 1 91 ? 21.955 -5.148 -23.875 1.00 93.50 91 GLU A C 1
ATOM 702 O O . GLU A 1 91 ? 20.918 -4.932 -23.244 1.00 93.50 91 GLU A O 1
ATOM 707 N N . ARG A 1 92 ? 23.058 -5.606 -23.278 1.00 91.38 92 ARG A N 1
ATOM 708 C CA . ARG A 1 92 ? 23.116 -5.883 -21.840 1.00 91.38 92 ARG A CA 1
ATOM 709 C C . ARG A 1 92 ? 23.471 -4.627 -21.061 1.00 91.38 92 ARG A C 1
ATOM 711 O O . ARG A 1 92 ? 24.413 -3.929 -21.421 1.00 91.38 92 ARG A O 1
ATOM 718 N N . THR A 1 93 ? 22.786 -4.424 -19.942 1.00 91.81 93 THR A N 1
ATOM 719 C CA . THR A 1 93 ? 23.217 -3.467 -18.924 1.00 91.81 93 THR A CA 1
ATOM 720 C C . THR A 1 93 ? 24.500 -3.970 -18.257 1.00 91.81 93 THR A C 1
ATOM 722 O O . THR A 1 93 ? 24.521 -5.115 -17.790 1.00 91.81 93 THR A O 1
ATOM 725 N N . PRO A 1 94 ? 25.583 -3.171 -18.225 1.00 88.31 94 PRO A N 1
ATOM 726 C CA . PRO A 1 94 ? 26.814 -3.547 -17.539 1.00 88.31 94 PRO A CA 1
ATOM 727 C C . PRO A 1 94 ? 26.571 -3.798 -16.048 1.00 88.31 94 PRO A C 1
ATOM 729 O O . PRO A 1 94 ? 25.847 -3.057 -15.389 1.00 88.31 94 PRO A O 1
ATOM 732 N N . THR A 1 95 ? 27.211 -4.823 -15.485 1.00 83.06 95 THR A N 1
ATOM 733 C CA . THR A 1 95 ? 27.069 -5.189 -14.063 1.00 83.06 95 THR A CA 1
ATOM 734 C C . THR A 1 95 ? 27.657 -4.160 -13.094 1.00 83.06 95 THR A C 1
ATOM 736 O O . THR A 1 95 ? 27.388 -4.242 -11.904 1.00 83.06 95 THR A O 1
ATOM 739 N N . ASN A 1 96 ? 28.455 -3.214 -13.590 1.00 82.81 96 ASN A N 1
ATOM 740 C CA . ASN A 1 96 ? 29.056 -2.109 -12.841 1.00 82.81 96 ASN A CA 1
ATOM 741 C C . ASN A 1 96 ? 28.363 -0.759 -13.104 1.00 82.81 96 ASN A C 1
ATOM 743 O O . ASN A 1 96 ? 28.963 0.28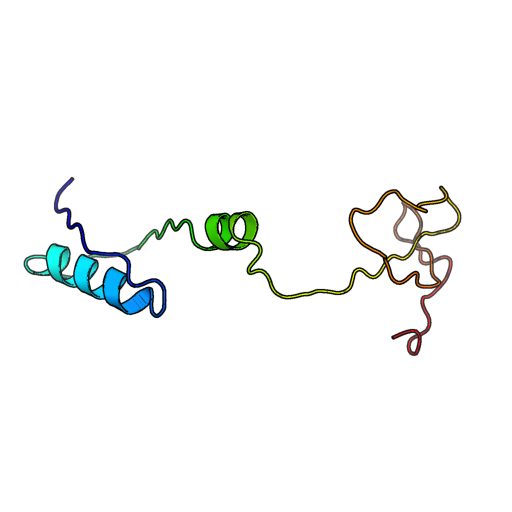5 -12.864 1.00 82.81 96 ASN A O 1
ATOM 747 N N . ALA A 1 97 ? 27.157 -0.771 -13.676 1.00 73.50 97 ALA A N 1
ATOM 748 C CA . ALA A 1 97 ? 26.420 0.446 -14.007 1.00 73.50 97 ALA A CA 1
ATOM 749 C C . ALA A 1 97 ? 25.723 1.103 -12.795 1.00 73.50 97 ALA A C 1
ATOM 751 O O . ALA A 1 97 ? 25.104 2.152 -12.966 1.00 73.50 97 ALA A O 1
ATOM 752 N N . VAL A 1 98 ? 25.817 0.496 -11.604 1.00 66.06 98 VAL A N 1
ATOM 753 C CA . VAL A 1 98 ? 25.262 0.972 -10.325 1.00 66.06 98 VAL A CA 1
ATOM 754 C C . VAL A 1 98 ? 26.321 0.846 -9.238 1.00 66.06 98 VAL A C 1
ATOM 756 O O . VAL A 1 98 ? 26.989 -0.215 -9.209 1.00 66.06 98 VAL A O 1
#

pLDDT: mean 90.91, std 5.39, range [66.06, 97.19]